Protein AF-A0A060CHP2-F1 (afdb_monomer)

pLDDT: mean 94.45, std 6.33, range [57.91, 98.44]

Structure (mmCIF, N/CA/C/O backbone):
data_AF-A0A060CHP2-F1
#
_entry.id   AF-A0A060CHP2-F1
#
loop_
_atom_site.group_PDB
_atom_site.id
_atom_site.type_symbol
_atom_site.label_atom_id
_atom_site.label_alt_id
_atom_site.label_comp_id
_atom_site.label_asym_id
_atom_site.label_entity_id
_atom_site.label_seq_id
_atom_site.pdbx_PDB_ins_code
_atom_site.Cartn_x
_atom_site.Cartn_y
_atom_site.Cartn_z
_atom_site.occupancy
_atom_site.B_iso_or_equiv
_atom_site.auth_seq_id
_atom_site.auth_comp_id
_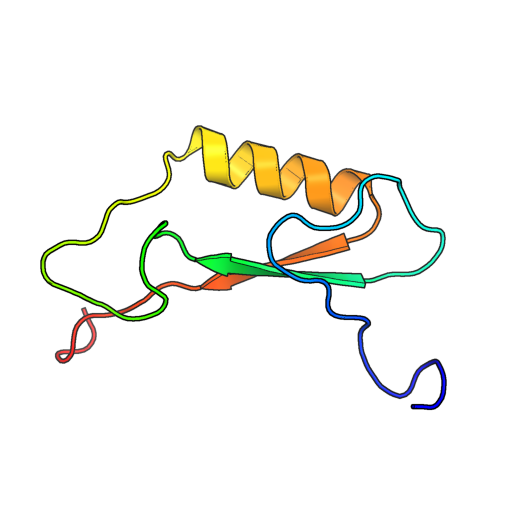atom_site.auth_asym_id
_atom_site.auth_atom_id
_atom_site.pdbx_PDB_model_num
ATOM 1 N N . MET A 1 1 ? -23.154 8.876 1.651 1.00 57.91 1 MET A N 1
ATOM 2 C CA . MET A 1 1 ? -23.335 7.407 1.672 1.00 57.91 1 MET A CA 1
ATOM 3 C C . MET A 1 1 ? -23.763 6.991 3.070 1.00 57.91 1 MET A C 1
ATOM 5 O O . MET A 1 1 ? -23.343 7.645 4.016 1.00 57.91 1 MET A O 1
ATOM 9 N N . ALA A 1 2 ? -24.625 5.982 3.210 1.00 75.38 2 ALA A N 1
ATOM 10 C CA . ALA A 1 2 ? -24.998 5.459 4.525 1.00 75.38 2 ALA A CA 1
ATOM 11 C C . ALA A 1 2 ? -23.811 4.704 5.148 1.00 75.38 2 ALA A C 1
ATOM 13 O O . ALA A 1 2 ? -23.105 3.979 4.444 1.00 75.38 2 ALA A O 1
ATOM 14 N N . TRP A 1 3 ? -23.592 4.874 6.453 1.00 78.25 3 TRP A N 1
ATOM 15 C CA . TRP A 1 3 ? -22.594 4.101 7.194 1.00 78.25 3 TRP A CA 1
ATOM 16 C C . TRP A 1 3 ? -22.881 2.598 7.068 1.00 78.25 3 TRP A C 1
ATOM 18 O O . TRP A 1 3 ? -24.025 2.175 7.223 1.00 78.25 3 TRP A O 1
ATOM 28 N N . GLY A 1 4 ? -21.848 1.804 6.767 1.00 80.62 4 GLY A N 1
ATOM 29 C CA . GLY A 1 4 ? -21.949 0.345 6.616 1.00 80.62 4 GLY A CA 1
ATOM 30 C C . GLY A 1 4 ? -22.272 -0.169 5.206 1.00 80.62 4 GLY A C 1
ATOM 31 O O . GLY A 1 4 ? -22.245 -1.376 4.999 1.00 80.62 4 GLY A O 1
ATOM 32 N N . ALA A 1 5 ? -22.527 0.704 4.224 1.00 87.94 5 ALA A N 1
ATOM 33 C CA . ALA A 1 5 ? -22.734 0.297 2.825 1.00 87.94 5 ALA A CA 1
ATOM 34 C C . ALA A 1 5 ? -21.426 0.163 2.010 1.00 87.94 5 ALA A C 1
ATOM 36 O O . ALA A 1 5 ? -21.467 -0.210 0.840 1.00 87.94 5 ALA A O 1
ATOM 37 N N . GLY A 1 6 ? -20.275 0.480 2.608 1.00 88.62 6 GLY A N 1
ATOM 38 C CA . GLY A 1 6 ? -18.958 0.400 1.980 1.00 88.62 6 GLY A CA 1
ATOM 39 C C . GLY A 1 6 ? -17.827 0.633 2.981 1.00 88.62 6 GLY A C 1
ATOM 40 O O . GLY A 1 6 ? -18.072 1.038 4.121 1.00 88.62 6 GLY A O 1
ATOM 41 N N . THR A 1 7 ? -16.596 0.376 2.546 1.00 89.94 7 THR A N 1
ATOM 42 C CA . THR A 1 7 ? -15.383 0.665 3.321 1.00 89.94 7 THR A CA 1
ATOM 43 C C . THR A 1 7 ? -15.015 2.135 3.170 1.00 89.94 7 THR A C 1
ATOM 45 O O . THR A 1 7 ? -15.078 2.687 2.073 1.00 89.94 7 THR A O 1
ATOM 48 N N . TYR A 1 8 ? -14.637 2.779 4.272 1.00 93.25 8 TYR A N 1
ATOM 49 C CA . TYR A 1 8 ? -14.096 4.132 4.230 1.00 93.25 8 TYR A CA 1
ATOM 50 C C . TYR A 1 8 ? -12.674 4.096 3.655 1.00 93.25 8 TYR A C 1
ATOM 52 O O . TYR A 1 8 ? -11.760 3.612 4.320 1.00 93.25 8 TYR A O 1
ATOM 60 N N . GLU A 1 9 ? -12.519 4.562 2.416 1.00 93.56 9 GLU A N 1
ATOM 61 C CA . GLU A 1 9 ? -11.233 4.661 1.719 1.00 93.56 9 GLU A CA 1
ATOM 62 C C . GLU A 1 9 ? -10.597 6.030 1.982 1.00 93.56 9 GLU A 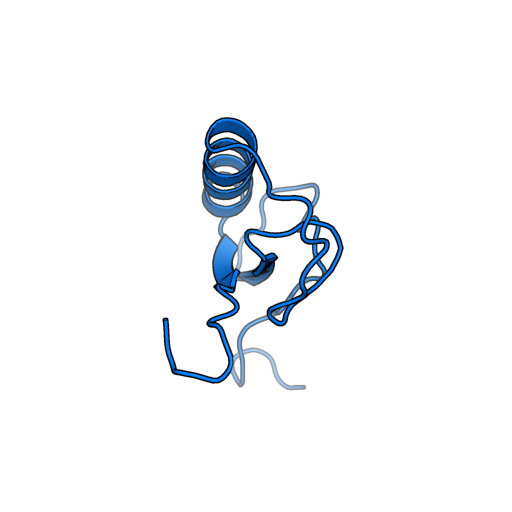C 1
ATOM 64 O O . GLU A 1 9 ? -11.272 7.064 1.929 1.00 93.56 9 GLU A O 1
ATOM 69 N N . VAL A 1 10 ? -9.302 6.033 2.277 1.00 94.94 10 VAL A N 1
ATOM 70 C CA . VAL A 1 10 ? -8.521 7.217 2.620 1.00 94.94 10 VAL A CA 1
ATOM 71 C C . VAL A 1 10 ? -7.362 7.332 1.647 1.00 94.94 10 VAL A C 1
ATOM 73 O O . VAL A 1 10 ? -6.624 6.374 1.429 1.00 94.94 10 VAL A O 1
ATOM 76 N N . GLU A 1 11 ? -7.177 8.540 1.121 1.00 94.69 11 GLU A N 1
ATOM 77 C CA . GLU A 1 11 ? -6.076 8.874 0.221 1.00 94.69 11 GLU A CA 1
ATOM 78 C C . GLU A 1 11 ? -4.709 8.431 0.757 1.00 94.69 11 GLU A C 1
ATOM 80 O O . GLU A 1 11 ? -4.455 8.360 1.970 1.00 94.69 11 GLU A O 1
ATOM 85 N N . ARG A 1 12 ? -3.799 8.182 -0.187 1.00 87.12 12 ARG A N 1
ATOM 86 C CA . ARG A 1 12 ? -2.435 7.725 0.072 1.00 87.12 12 ARG A CA 1
ATOM 87 C C . ARG A 1 12 ? -1.745 8.597 1.127 1.00 87.12 12 ARG A C 1
ATOM 89 O O . ARG A 1 12 ? -1.479 9.777 0.912 1.00 87.12 12 ARG A O 1
ATOM 96 N N . GLY A 1 13 ? -1.396 7.971 2.246 1.00 81.31 13 GLY A N 1
ATOM 97 C CA . GLY A 1 13 ? -0.876 8.642 3.444 1.00 81.31 13 GLY A CA 1
ATOM 98 C C . GLY A 1 13 ? -1.673 8.290 4.698 1.00 81.31 13 GLY A C 1
ATOM 99 O O . GLY A 1 13 ? -1.127 8.347 5.798 1.00 81.31 13 GLY A O 1
ATOM 100 N N . GLY A 1 14 ? -2.918 7.836 4.522 1.00 92.31 14 GLY A N 1
ATOM 101 C CA . GLY A 1 14 ? -3.746 7.298 5.592 1.00 92.31 14 GLY A CA 1
ATOM 102 C C . GLY A 1 14 ? -4.131 8.329 6.654 1.00 92.31 14 GLY A C 1
ATOM 103 O O . GLY A 1 14 ? -4.003 9.541 6.476 1.00 92.31 14 GLY A O 1
ATOM 104 N N . LEU A 1 15 ? -4.646 7.838 7.779 1.00 94.00 15 LEU A N 1
ATOM 105 C CA . LEU A 1 15 ? -5.064 8.682 8.896 1.00 94.00 15 LEU A CA 1
ATOM 106 C C . LEU A 1 15 ? -3.893 9.002 9.834 1.00 94.00 15 LEU A C 1
ATOM 108 O O . LEU A 1 15 ? -2.987 8.196 10.050 1.00 94.00 15 LEU A O 1
ATOM 112 N N . SER A 1 16 ? -3.921 10.189 10.440 1.00 94.50 16 SER A N 1
ATOM 113 C CA . SER A 1 16 ? -2.905 10.618 11.412 1.00 94.50 16 SER A CA 1
ATOM 114 C C . SER A 1 16 ? -3.082 9.975 12.790 1.00 94.50 16 SER A C 1
ATOM 116 O O . SER A 1 16 ? -2.123 9.883 13.554 1.00 94.50 16 SER A O 1
ATOM 118 N N . GLN A 1 17 ? -4.293 9.517 13.108 1.00 95.62 17 GLN A N 1
ATOM 119 C CA . GLN A 1 17 ? -4.661 8.926 14.391 1.00 95.62 17 GLN A CA 1
ATOM 120 C C . GLN A 1 17 ? -5.386 7.598 14.182 1.00 95.62 17 GLN A C 1
ATOM 122 O O . GLN A 1 17 ? -6.007 7.374 13.143 1.00 95.62 17 GLN A O 1
ATOM 127 N N . ALA A 1 18 ? -5.315 6.731 15.191 1.00 96.81 18 ALA A N 1
ATOM 128 C CA . ALA A 1 18 ? -6.104 5.509 15.224 1.00 96.81 18 ALA A CA 1
ATOM 129 C C . ALA A 1 18 ? -7.599 5.835 15.312 1.00 96.81 18 ALA A C 1
ATOM 131 O O . ALA A 1 18 ? -8.002 6.774 16.004 1.00 96.81 18 ALA A O 1
ATOM 132 N N . THR A 1 19 ? -8.419 5.036 14.636 1.00 95.00 19 THR A N 1
ATOM 133 C CA . THR A 1 19 ? -9.870 5.221 14.600 1.00 95.00 19 THR A CA 1
ATOM 134 C C . THR A 1 19 ? -10.615 4.020 15.180 1.00 95.00 19 THR A C 1
ATOM 136 O O . THR A 1 19 ? -10.152 2.882 15.089 1.00 95.00 19 THR A O 1
ATOM 139 N N . PRO A 1 20 ? -11.809 4.238 15.763 1.00 95.00 20 PRO A N 1
ATOM 140 C CA . PRO A 1 20 ? -12.613 3.159 16.336 1.00 95.00 20 PRO A CA 1
ATOM 141 C C . PRO A 1 20 ? -13.352 2.317 15.281 1.00 95.00 20 PRO A C 1
ATOM 143 O O . PRO A 1 20 ? -14.045 1.368 15.634 1.00 95.00 20 PRO A O 1
ATOM 146 N N . TYR A 1 21 ? -13.239 2.660 13.996 1.00 93.50 21 TYR A N 1
ATOM 147 C CA . TYR A 1 21 ? -13.900 1.984 12.881 1.00 93.50 21 TYR A CA 1
ATOM 148 C C . TYR A 1 21 ? -12.874 1.554 11.826 1.00 93.50 21 TYR A C 1
ATOM 150 O O . TYR A 1 21 ? -11.872 2.251 11.651 1.00 93.50 21 TYR A O 1
ATOM 158 N N . PRO A 1 22 ? -13.109 0.437 11.115 1.00 94.44 22 PRO A N 1
ATOM 159 C CA . PRO A 1 22 ? -12.210 -0.01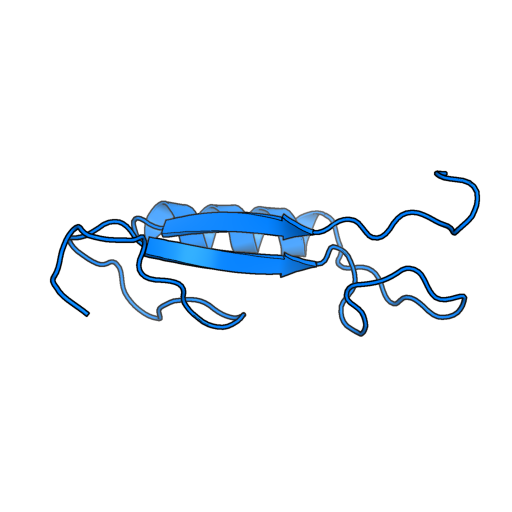4 10.064 1.00 94.44 22 PRO A CA 1
ATOM 160 C C . PRO A 1 22 ? -12.231 0.945 8.870 1.00 94.44 22 PRO A C 1
ATOM 162 O O . PRO A 1 22 ? -13.271 1.504 8.511 1.00 94.44 22 PRO A O 1
ATOM 165 N N . TRP A 1 23 ? -11.076 1.101 8.239 1.00 95.75 23 TRP A N 1
ATOM 166 C CA . TRP A 1 23 ? -10.873 1.916 7.043 1.00 95.75 23 TRP A CA 1
ATOM 167 C C . TRP A 1 23 ? -9.801 1.281 6.153 1.00 95.75 23 TRP A C 1
ATOM 169 O O . TRP A 1 23 ? -9.177 0.286 6.529 1.00 95.75 23 TRP A O 1
ATOM 179 N N . GLN A 1 24 ? -9.598 1.825 4.960 1.00 97.12 24 GLN A N 1
ATOM 180 C CA . GLN A 1 24 ? -8.603 1.340 4.010 1.00 97.12 24 GLN A CA 1
ATOM 181 C C . GLN A 1 24 ? -7.861 2.508 3.357 1.00 97.12 24 GLN A C 1
ATOM 183 O O . GLN A 1 24 ? -8.401 3.608 3.271 1.00 97.12 24 GLN A O 1
ATOM 188 N N . THR A 1 25 ? -6.612 2.274 2.958 1.00 97.25 25 THR A N 1
ATOM 189 C CA . THR A 1 25 ? -5.862 3.151 2.052 1.00 97.25 25 THR A CA 1
ATOM 190 C C . THR A 1 25 ? -5.143 2.325 0.997 1.00 97.25 25 THR A C 1
ATOM 192 O O . THR A 1 25 ? -4.694 1.198 1.254 1.00 97.25 25 THR A O 1
ATOM 195 N N . ASP A 1 26 ? -4.985 2.905 -0.182 1.00 96.69 26 ASP A N 1
ATOM 196 C CA . ASP A 1 26 ? -4.243 2.342 -1.290 1.00 96.69 26 ASP A CA 1
ATOM 197 C C . ASP A 1 26 ? -2.846 2.965 -1.451 1.00 96.69 26 ASP A C 1
ATOM 199 O O . ASP A 1 26 ? -2.571 4.144 -1.209 1.00 96.69 26 ASP A O 1
ATOM 203 N N . THR A 1 27 ? -1.900 2.130 -1.872 1.00 96.44 27 THR A N 1
ATOM 204 C CA . THR A 1 27 ? -0.567 2.576 -2.286 1.00 96.44 27 THR A CA 1
ATOM 205 C C . THR A 1 27 ? -0.017 1.635 -3.345 1.00 96.44 27 THR A C 1
ATOM 207 O O . THR A 1 27 ? -0.355 0.457 -3.387 1.00 96.44 27 THR A O 1
ATOM 210 N N . ALA A 1 28 ? 0.865 2.132 -4.206 1.00 97.31 28 ALA A N 1
ATOM 211 C CA . ALA A 1 28 ? 1.576 1.310 -5.180 1.00 97.31 28 ALA A CA 1
ATOM 212 C C . ALA A 1 28 ? 2.970 0.920 -4.683 1.00 97.31 28 ALA A C 1
ATOM 214 O O . ALA A 1 28 ? 3.570 1.620 -3.867 1.00 97.31 28 ALA A O 1
ATOM 215 N N . ILE A 1 29 ? 3.551 -0.143 -5.236 1.00 97.31 29 ILE A N 1
ATOM 216 C CA . ILE A 1 29 ? 4.982 -0.433 -5.047 1.00 97.31 29 ILE A CA 1
ATOM 217 C C . ILE A 1 29 ? 5.887 0.644 -5.667 1.00 97.31 29 ILE A C 1
ATOM 219 O O . ILE A 1 29 ? 7.023 0.811 -5.235 1.00 97.31 29 ILE A O 1
ATOM 223 N N . ALA A 1 30 ? 5.388 1.410 -6.642 1.00 97.31 30 ALA A N 1
ATOM 224 C CA . ALA A 1 30 ? 6.075 2.562 -7.218 1.00 97.31 30 ALA A CA 1
ATOM 225 C C . ALA A 1 30 ? 5.610 3.878 -6.570 1.00 97.31 30 ALA A C 1
ATOM 227 O O . ALA A 1 30 ? 4.518 3.977 -6.004 1.00 97.31 30 ALA A O 1
ATOM 228 N N . ARG A 1 31 ? 6.451 4.915 -6.598 1.00 96.19 31 ARG A N 1
ATOM 229 C CA . ARG A 1 31 ? 6.106 6.251 -6.085 1.00 96.19 31 ARG A CA 1
ATOM 230 C C . ARG A 1 31 ? 5.372 7.093 -7.114 1.00 96.19 31 ARG A C 1
ATOM 232 O O . ARG A 1 31 ? 4.487 7.850 -6.720 1.00 96.19 31 ARG A O 1
ATOM 239 N N . ASN A 1 32 ? 5.740 6.938 -8.382 1.00 96.12 32 ASN A N 1
ATOM 240 C CA . ASN A 1 32 ? 5.401 7.828 -9.489 1.00 96.12 32 ASN A CA 1
ATOM 241 C C . ASN A 1 32 ? 4.359 7.267 -10.472 1.00 96.12 32 ASN A C 1
ATOM 243 O O . ASN A 1 32 ? 4.032 7.948 -11.439 1.00 96.12 32 ASN A O 1
ATOM 247 N N . SER A 1 33 ? 3.850 6.050 -10.264 1.00 96.06 33 SER A N 1
ATOM 248 C CA . SER A 1 33 ? 2.841 5.447 -11.140 1.00 96.06 33 SER A CA 1
ATOM 249 C C . SER A 1 33 ? 2.067 4.326 -10.445 1.00 96.06 33 SER A C 1
ATOM 251 O O . SER A 1 33 ? 2.595 3.652 -9.560 1.00 96.06 33 SER A O 1
ATOM 253 N N . TRP A 1 34 ? 0.833 4.108 -10.899 1.00 96.69 34 TRP A N 1
ATOM 254 C CA . TRP A 1 34 ? 0.014 2.932 -10.581 1.00 96.69 34 TRP A CA 1
ATOM 255 C C . TRP A 1 34 ? 0.210 1.797 -11.596 1.00 96.69 34 TRP A C 1
ATOM 257 O O . TRP A 1 34 ? 0.095 0.625 -11.251 1.00 96.69 34 TRP A O 1
ATOM 267 N N . CYS A 1 35 ? 0.561 2.135 -12.837 1.00 96.94 35 CYS A N 1
ATOM 268 C CA . CYS A 1 35 ? 0.786 1.183 -13.925 1.00 96.94 35 CYS A CA 1
ATOM 269 C C . CYS A 1 35 ? 2.280 0.998 -14.201 1.00 96.94 35 CYS A C 1
ATOM 271 O O . CYS A 1 35 ? 3.098 1.844 -13.826 1.00 96.94 35 CYS A O 1
ATOM 273 N N . TYR A 1 36 ? 2.636 -0.065 -14.923 1.00 96.75 36 TYR A N 1
ATOM 274 C CA . TYR A 1 36 ? 4.001 -0.243 -15.399 1.00 96.75 36 TYR A CA 1
ATOM 275 C C . TYR A 1 36 ? 4.453 0.920 -16.299 1.00 96.75 36 TYR A C 1
ATOM 277 O O . TYR A 1 36 ? 3.745 1.316 -17.226 1.00 96.75 36 TYR A O 1
ATOM 285 N N . THR A 1 37 ? 5.659 1.436 -16.057 1.00 96.19 37 THR A N 1
ATOM 286 C CA . THR A 1 37 ? 6.375 2.341 -16.967 1.00 96.19 37 THR A CA 1
ATOM 287 C C . THR A 1 37 ? 7.854 1.947 -17.025 1.00 96.19 37 THR A C 1
ATOM 289 O O . THR A 1 37 ? 8.361 1.226 -16.166 1.00 96.19 37 THR A O 1
ATOM 292 N N . ASN A 1 38 ? 8.587 2.442 -18.024 1.00 95.19 38 ASN A N 1
ATOM 293 C CA . ASN A 1 38 ? 10.030 2.184 -18.138 1.00 95.19 38 ASN A CA 1
ATOM 294 C C . ASN A 1 38 ? 10.882 3.017 -17.156 1.00 95.19 38 ASN A C 1
ATOM 296 O O . ASN A 1 38 ? 12.103 2.902 -17.155 1.00 95.19 38 ASN A O 1
ATOM 300 N N . THR A 1 39 ? 10.256 3.873 -16.344 1.00 96.75 39 THR A N 1
ATOM 301 C CA . THR A 1 39 ? 10.916 4.856 -15.467 1.00 96.75 39 THR A CA 1
ATOM 302 C C . THR A 1 39 ? 10.356 4.816 -14.041 1.00 96.75 39 THR A C 1
ATOM 304 O O . THR A 1 39 ? 10.258 5.842 -13.365 1.00 96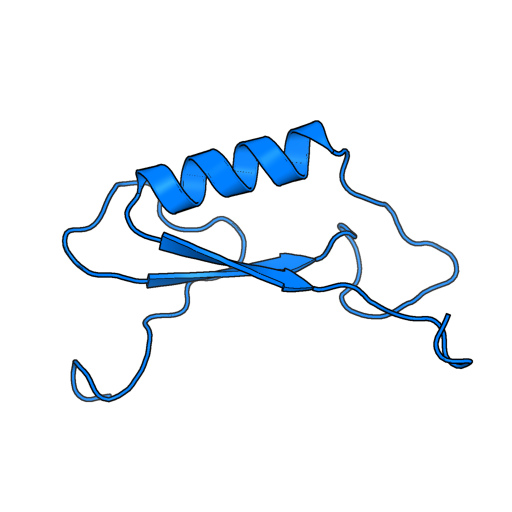.75 39 THR A O 1
ATOM 307 N N . LEU A 1 40 ? 9.938 3.633 -13.581 1.00 97.12 40 LEU A N 1
ATOM 308 C CA . LEU A 1 40 ? 9.381 3.458 -12.241 1.00 97.12 40 LEU A CA 1
ATOM 309 C C . LEU A 1 40 ? 10.428 3.706 -11.155 1.00 97.12 40 LEU A C 1
ATOM 311 O O . LEU A 1 40 ? 11.515 3.129 -11.176 1.00 97.12 40 LEU A O 1
ATOM 315 N N . ASP A 1 41 ? 10.045 4.520 -10.176 1.00 97.69 41 ASP A N 1
ATOM 316 C CA . ASP A 1 41 ? 10.769 4.674 -8.919 1.00 97.69 41 ASP A CA 1
ATOM 317 C C . ASP A 1 41 ? 10.086 3.826 -7.842 1.00 97.69 41 ASP A C 1
ATOM 319 O O . ASP A 1 41 ? 8.974 4.137 -7.406 1.00 97.69 41 ASP A O 1
ATOM 323 N N . TYR A 1 42 ? 10.728 2.731 -7.437 1.00 97.56 42 TYR A N 1
ATOM 324 C CA . TYR A 1 42 ? 10.161 1.791 -6.475 1.00 97.56 42 TYR A CA 1
ATOM 325 C C . TYR A 1 42 ? 10.405 2.212 -5.029 1.00 97.56 42 TYR A C 1
ATOM 327 O O . TYR A 1 42 ? 11.478 2.688 -4.643 1.00 97.56 42 TYR A O 1
ATOM 335 N N . LYS A 1 43 ? 9.397 1.960 -4.195 1.00 97.62 43 LYS A N 1
ATOM 336 C CA . LYS A 1 43 ? 9.525 2.025 -2.744 1.00 97.62 43 LYS A CA 1
ATOM 337 C C . LYS A 1 43 ? 10.507 0.966 -2.258 1.00 97.62 43 LYS A C 1
ATOM 339 O O . LYS A 1 43 ? 10.576 -0.133 -2.806 1.00 97.62 43 LYS A O 1
ATOM 344 N N . SER A 1 44 ? 11.251 1.284 -1.202 1.00 98.31 44 SER A N 1
ATOM 345 C CA . SER A 1 44 ? 12.059 0.271 -0.526 1.00 98.31 44 SER A CA 1
ATOM 346 C C . SER A 1 44 ? 11.155 -0.699 0.240 1.00 98.31 44 SER A C 1
ATOM 348 O O . SER A 1 44 ? 10.038 -0.351 0.630 1.00 98.31 44 SER A O 1
ATOM 350 N N . LEU A 1 45 ? 11.655 -1.906 0.520 1.00 97.94 45 LEU A N 1
ATOM 351 C CA . LEU A 1 45 ? 10.944 -2.864 1.371 1.00 97.94 45 LEU A CA 1
ATOM 352 C C . LEU A 1 45 ? 10.612 -2.256 2.743 1.00 97.94 45 LEU A C 1
ATOM 354 O O . LEU A 1 45 ? 9.495 -2.407 3.227 1.00 97.94 45 LEU A O 1
ATOM 358 N N . SER A 1 46 ? 11.563 -1.527 3.338 1.00 98.44 46 SER A N 1
ATOM 359 C CA . SER A 1 46 ? 11.353 -0.831 4.611 1.00 98.44 46 SER A CA 1
ATOM 360 C C . SER A 1 46 ? 10.190 0.153 4.532 1.00 98.44 46 SER A C 1
ATOM 362 O O . SER A 1 46 ? 9.373 0.173 5.440 1.00 98.44 46 SER A O 1
ATOM 364 N N . GLU A 1 47 ? 10.087 0.945 3.462 1.00 97.62 47 GLU A N 1
ATOM 365 C CA . GLU A 1 47 ? 8.999 1.916 3.304 1.00 97.62 47 GLU A CA 1
ATOM 366 C C . GLU A 1 47 ? 7.631 1.223 3.248 1.00 97.62 47 GLU A C 1
ATOM 368 O O . GLU A 1 47 ? 6.694 1.647 3.925 1.00 97.62 47 GLU A O 1
ATOM 373 N N . ILE A 1 48 ? 7.524 0.120 2.498 1.00 97.62 48 ILE A N 1
ATOM 374 C CA . ILE A 1 48 ? 6.279 -0.654 2.384 1.00 97.62 48 ILE A CA 1
ATOM 375 C C . ILE A 1 48 ? 5.896 -1.270 3.735 1.00 97.62 48 ILE A C 1
ATOM 377 O O . ILE A 1 48 ? 4.755 -1.126 4.170 1.00 97.62 48 ILE A O 1
ATOM 381 N N . ILE A 1 49 ? 6.841 -1.919 4.420 1.00 98.19 49 ILE A N 1
ATOM 382 C CA . ILE A 1 49 ? 6.579 -2.574 5.709 1.00 98.19 49 ILE A CA 1
ATOM 383 C C . ILE A 1 49 ? 6.241 -1.553 6.796 1.00 98.19 49 ILE A C 1
ATOM 385 O O . ILE A 1 49 ? 5.297 -1.764 7.553 1.00 98.19 49 ILE A O 1
ATOM 389 N N . THR A 1 50 ? 6.955 -0.428 6.862 1.00 98.12 50 THR A N 1
ATOM 390 C CA . THR A 1 50 ? 6.637 0.644 7.813 1.00 98.12 50 THR A CA 1
ATOM 391 C C . THR A 1 50 ? 5.248 1.217 7.548 1.00 98.12 50 THR A C 1
ATOM 393 O O . THR A 1 50 ? 4.500 1.422 8.500 1.00 98.12 50 THR A O 1
ATOM 396 N N . THR A 1 51 ? 4.867 1.403 6.279 1.00 97.38 51 THR A N 1
ATOM 397 C CA . THR A 1 51 ? 3.513 1.857 5.922 1.00 97.38 51 THR A CA 1
ATOM 398 C C . THR A 1 51 ? 2.461 0.836 6.367 1.00 97.38 51 THR A C 1
ATOM 400 O O . THR A 1 51 ? 1.467 1.219 6.976 1.00 97.38 51 THR A O 1
ATOM 403 N N . LEU A 1 52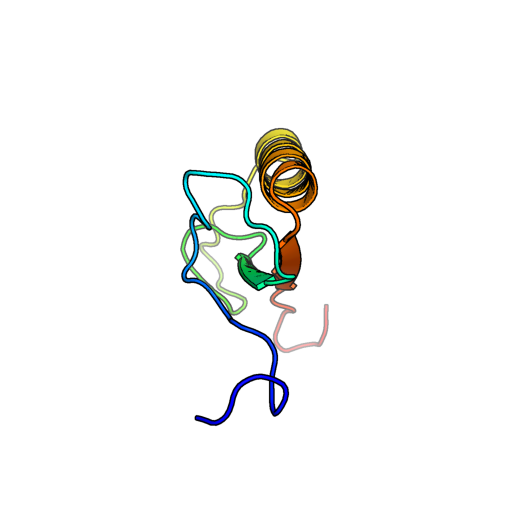 ? 2.691 -0.464 6.138 1.00 98.00 52 LEU A N 1
ATOM 404 C CA . LEU A 1 52 ? 1.801 -1.539 6.596 1.00 98.00 52 LEU A CA 1
ATOM 405 C C . LEU A 1 52 ? 1.600 -1.525 8.109 1.00 98.00 52 LEU A C 1
ATOM 407 O O . LEU A 1 52 ? 0.464 -1.582 8.574 1.00 98.00 52 LEU A O 1
ATOM 411 N N . ILE A 1 53 ? 2.689 -1.421 8.867 1.00 98.19 53 ILE A N 1
ATOM 412 C CA . ILE A 1 53 ? 2.631 -1.360 10.329 1.00 98.19 53 ILE A CA 1
ATOM 413 C C . ILE A 1 53 ? 1.856 -0.118 10.782 1.00 98.19 53 ILE A C 1
ATOM 415 O O . ILE A 1 53 ? 0.984 -0.235 11.641 1.00 98.19 53 ILE A O 1
ATOM 419 N N . ASP A 1 54 ? 2.134 1.049 10.195 1.00 97.81 54 ASP A N 1
ATOM 420 C CA . ASP A 1 54 ? 1.461 2.304 10.539 1.00 97.81 54 ASP A CA 1
ATOM 421 C C . ASP A 1 54 ? -0.057 2.22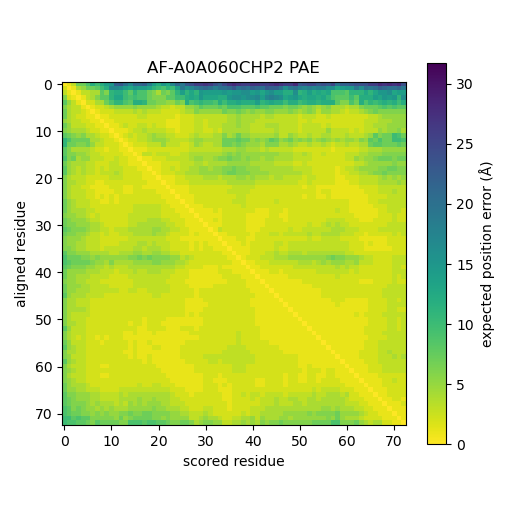0 10.305 1.00 97.81 54 ASP A C 1
ATOM 423 O O . ASP A 1 54 ? -0.836 2.485 11.222 1.00 97.81 54 ASP A O 1
ATOM 427 N N . VAL A 1 55 ? -0.483 1.752 9.129 1.00 97.88 55 VAL A N 1
ATOM 428 C CA . VAL A 1 55 ? -1.905 1.616 8.778 1.00 97.88 55 VAL A CA 1
ATOM 429 C C . VAL A 1 55 ? -2.616 0.601 9.677 1.00 97.88 55 VAL A C 1
ATOM 431 O O . VAL A 1 55 ? -3.658 0.920 10.254 1.00 97.88 55 VAL A O 1
ATOM 434 N N . VAL A 1 56 ? -2.040 -0.591 9.872 1.00 97.88 56 VAL A N 1
ATOM 435 C CA . VAL A 1 56 ? -2.642 -1.637 10.721 1.00 97.88 56 VAL A CA 1
ATOM 436 C C . VAL A 1 56 ? -2.731 -1.186 12.179 1.00 97.88 56 VAL A C 1
ATOM 438 O O . VAL A 1 56 ? -3.752 -1.408 12.830 1.00 97.88 56 VAL A O 1
ATOM 441 N N . SER A 1 57 ? -1.716 -0.478 12.691 1.00 97.94 57 SER A N 1
ATOM 442 C CA . SER A 1 57 ? -1.731 0.058 14.062 1.00 97.94 57 SER A CA 1
ATOM 443 C C . SER A 1 57 ? -2.859 1.067 14.314 1.00 97.94 57 SER A C 1
ATOM 445 O O . SER A 1 57 ? -3.261 1.280 15.457 1.00 97.94 57 SER A O 1
ATOM 447 N N . LYS A 1 58 ? -3.400 1.660 13.245 1.00 98.00 58 LYS A N 1
ATOM 448 C CA . LYS A 1 58 ? -4.474 2.659 13.265 1.00 98.00 58 LYS A CA 1
ATOM 449 C C . LYS A 1 58 ? -5.839 2.081 12.883 1.00 98.00 58 LYS A C 1
ATOM 451 O O . LYS A 1 58 ? -6.745 2.857 12.580 1.00 98.00 58 LYS A O 1
ATOM 456 N N . ASN A 1 59 ? -5.995 0.752 12.926 1.00 97.31 59 ASN A N 1
ATOM 457 C CA . ASN A 1 59 ? -7.218 0.023 12.562 1.00 97.31 59 ASN A CA 1
ATOM 458 C C . ASN A 1 59 ? 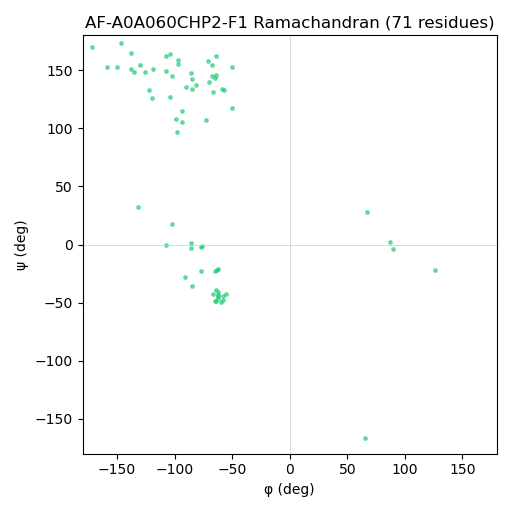-7.569 0.094 11.058 1.00 97.31 59 ASN A C 1
ATOM 460 O O . ASN A 1 59 ? -8.740 0.038 10.681 1.00 97.31 59 ASN A O 1
ATOM 464 N N . GLY A 1 60 ? -6.557 0.258 10.199 1.00 97.38 60 GLY A N 1
ATOM 465 C CA . GLY A 1 60 ? -6.715 0.322 8.748 1.00 97.38 60 GLY A CA 1
ATOM 466 C C . GLY A 1 60 ? -6.211 -0.925 8.016 1.00 97.38 60 GLY A C 1
ATOM 467 O O . GLY A 1 60 ? -5.394 -1.687 8.535 1.00 97.38 60 GLY A O 1
ATOM 468 N N . ASN A 1 61 ? -6.652 -1.084 6.768 1.00 97.38 61 ASN A N 1
ATOM 469 C CA . ASN A 1 61 ? -6.137 -2.059 5.804 1.00 97.38 61 ASN A CA 1
ATOM 470 C C . ASN A 1 61 ? -5.319 -1.364 4.705 1.00 97.38 61 ASN A C 1
ATOM 472 O O . ASN A 1 61 ? -5.634 -0.240 4.316 1.00 97.38 61 ASN A O 1
ATOM 476 N N . ILE A 1 62 ? -4.308 -2.054 4.165 1.00 97.50 62 ILE A N 1
ATOM 477 C CA . ILE A 1 62 ? -3.590 -1.605 2.963 1.00 97.50 62 ILE A CA 1
ATOM 478 C C . ILE A 1 62 ? -4.018 -2.421 1.753 1.00 97.50 62 ILE A C 1
ATOM 480 O O . ILE A 1 62 ? -3.870 -3.644 1.739 1.00 97.50 62 ILE A O 1
ATOM 484 N N . LEU 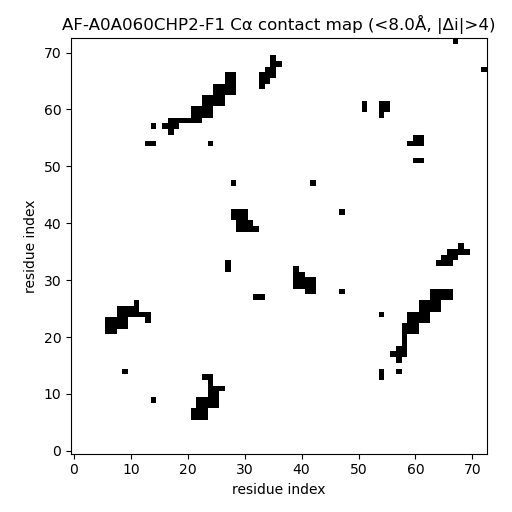A 1 63 ? -4.426 -1.717 0.701 1.00 97.62 63 LEU A N 1
ATOM 485 C CA . LEU A 1 63 ? -4.498 -2.252 -0.651 1.00 97.62 63 LEU A CA 1
ATOM 486 C C . LEU A 1 63 ? -3.187 -1.930 -1.389 1.00 97.62 63 LEU A C 1
ATOM 488 O O . LEU A 1 63 ? -2.934 -0.785 -1.765 1.00 97.62 63 LEU A O 1
ATOM 492 N N . LEU A 1 64 ? -2.326 -2.935 -1.580 1.00 97.62 64 LEU A N 1
ATOM 493 C CA . LEU A 1 64 ? -1.033 -2.757 -2.248 1.00 97.62 64 LEU A CA 1
ATOM 494 C C . LEU A 1 64 ? -1.138 -3.052 -3.749 1.00 97.62 64 LEU A C 1
ATOM 496 O O . LEU A 1 64 ? -1.338 -4.195 -4.156 1.00 97.62 64 LEU A O 1
ATOM 500 N N . ASN A 1 65 ? -0.938 -2.027 -4.573 1.00 97.69 65 ASN A N 1
ATOM 501 C CA . ASN A 1 65 ? -0.942 -2.132 -6.027 1.00 97.69 65 ASN A CA 1
ATOM 502 C C . ASN A 1 65 ? 0.427 -2.554 -6.591 1.00 97.69 65 ASN A C 1
ATOM 504 O O . ASN A 1 65 ? 1.463 -1.954 -6.279 1.00 97.69 65 ASN A O 1
ATOM 508 N N . VAL A 1 66 ? 0.395 -3.522 -7.509 1.00 96.88 66 VAL A N 1
ATOM 509 C CA . VAL A 1 66 ? 1.521 -3.970 -8.338 1.00 96.88 66 VAL A CA 1
ATOM 510 C C . VAL A 1 66 ? 1.142 -3.749 -9.799 1.00 96.88 66 VAL A C 1
ATOM 512 O O . VAL A 1 66 ? 0.091 -4.211 -10.231 1.00 96.88 66 VAL A O 1
ATOM 515 N N . GLY A 1 67 ? 1.983 -3.036 -10.550 1.00 95.19 67 GLY A N 1
ATOM 516 C CA . GLY A 1 67 ? 1.750 -2.742 -11.964 1.00 95.19 67 GLY A CA 1
ATOM 517 C C . GLY A 1 67 ? 2.506 -3.717 -12.872 1.00 95.19 67 GLY A C 1
ATOM 518 O O . GLY A 1 67 ? 3.692 -3.469 -13.098 1.00 95.19 67 GLY A O 1
ATOM 519 N N . PRO A 1 68 ? 1.871 -4.789 -13.386 1.00 96.50 68 PRO A N 1
ATOM 520 C CA . PRO A 1 68 ? 2.511 -5.710 -14.320 1.00 96.50 68 PRO A CA 1
ATOM 521 C C . PRO A 1 68 ? 2.800 -5.032 -15.664 1.00 96.50 68 PRO A C 1
ATOM 523 O O . PRO A 1 68 ? 2.134 -4.070 -16.068 1.00 96.50 68 PRO A O 1
ATOM 526 N N . ARG A 1 69 ? 3.798 -5.553 -16.370 1.00 95.31 69 ARG A N 1
ATOM 527 C CA . ARG A 1 69 ? 4.118 -5.227 -17.759 1.00 95.31 69 ARG A CA 1
ATOM 528 C C . ARG A 1 69 ? 2.977 -5.658 -18.681 1.00 95.31 69 ARG A C 1
ATOM 530 O O . ARG A 1 69 ? 2.129 -6.479 -18.340 1.00 95.31 69 ARG A O 1
ATOM 537 N N . ALA A 1 70 ? 2.973 -5.108 -19.893 1.00 95.69 70 ALA A N 1
ATOM 538 C CA . ALA A 1 70 ? 1.939 -5.391 -20.890 1.00 95.69 70 ALA A CA 1
ATOM 539 C C . ALA A 1 70 ? 1.892 -6.866 -21.340 1.00 95.69 70 ALA A C 1
ATOM 541 O O . ALA A 1 70 ? 0.864 -7.316 -21.836 1.00 95.69 70 ALA A O 1
ATOM 542 N N . ASP A 1 71 ? 2.986 -7.611 -21.168 1.00 96.25 71 ASP A N 1
ATOM 543 C CA . ASP A 1 71 ? 3.065 -9.053 -21.430 1.00 96.25 71 ASP A CA 1
ATOM 544 C C . ASP A 1 71 ? 2.609 -9.918 -20.238 1.00 96.25 71 ASP A C 1
ATOM 546 O O . ASP A 1 71 ? 2.620 -11.144 -20.329 1.00 96.25 71 ASP A O 1
ATOM 550 N N . GLY A 1 72 ? 2.185 -9.290 -19.138 1.00 92.81 72 GLY A N 1
ATOM 551 C CA . GLY A 1 72 ? 1.736 -9.953 -17.917 1.00 92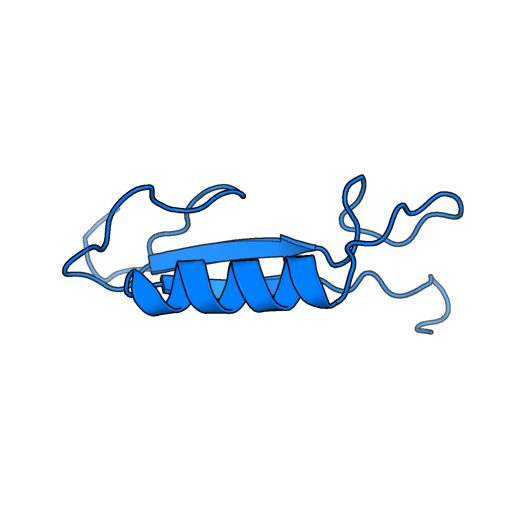.81 72 GLY A CA 1
ATOM 552 C C . GLY A 1 72 ? 2.847 -10.294 -16.921 1.00 92.81 72 GLY A C 1
ATOM 553 O O . GLY A 1 72 ? 2.534 -10.892 -15.891 1.00 92.81 72 GLY A O 1
ATOM 554 N N . SER A 1 73 ? 4.107 -9.938 -17.208 1.00 87.88 73 SER A N 1
ATOM 555 C CA . SER A 1 73 ? 5.238 -10.097 -16.276 1.00 87.88 73 SER A CA 1
ATOM 556 C C . SER A 1 73 ? 5.386 -8.974 -15.251 1.00 87.88 73 SER A C 1
ATOM 558 O O . SER A 1 73 ? 4.774 -7.896 -15.425 1.00 87.88 73 SER A O 1
#

Nearest PDB structures (foldseek):
  7lnp-assembly4_E  TM=9.712E-01  e=8.327E-07  Phocaeicola plebeius DSM 17135
  7lnp-assembly3_D  TM=9.708E-01  e=1.419E-06  Phocaeicola plebeius DSM 17135
  7ljj-assembly1_A  TM=9.179E-01  e=2.261E-06  Phocaeicola plebeius DSM 17135
  7snk-assembly1_A  TM=9.248E-01  e=3.155E-06  Phocaeicola plebeius DSM 17135
  7lnp-assembly2_C  TM=9.735E-01  e=1.460E-05  Phocaeicola plebeius DSM 17135

Mean predicted aligned error: 3.49 Å

Sequence (73 aa):
MAWGAGTYEVERGGLSQATPYPWQTDTAIARNSWCYTNTLDYKSLSEIITTLIDVVSKNGNILLNVGPRADGS

Secondary structure (DSSP, 8-state):
--TTSS-EEE-TT--SS--SS-EEEEEESBSS-SS--TT--BPPHHHHHHHHHHHHHTTEEEEEE----TT--

Radius of gyration: 14.19 Å; Cα contacts (8 Å, |Δi|>4): 101; chains: 1; bounding box: 37×21×38 Å

Foldseek 3Di:
DDPPPDAAEDEDPDDPAADPDEHEYEDEQFDPDLADDPDTHGDDPVRVVVVCCVQVVRNYYYDYGDHADPVRD

Solvent-accessible surface area (backbone atoms only — not comparable to full-atom values): 4536 Å² total; per-residue (Å²): 132,68,90,83,79,64,79,51,74,35,68,75,82,56,72,96,60,67,49,101,57,75,34,34,27,52,49,43,52,32,77,82,48,70,59,56,62,100,78,71,46,67,60,51,71,66,58,53,52,52,51,52,53,54,37,47,76,27,43,29,45,78,49,78,42,78,44,54,42,97,88,70,86